Protein AF-A0A1I7VCG1-F1 (afdb_monomer_lite)

Radius of gyration: 22.95 Å; chains: 1; bounding box: 38×57×56 Å

InterPro domains:
  IPR000242 Tyrosine-specific protein phosphatase, PTPase domain [PF00102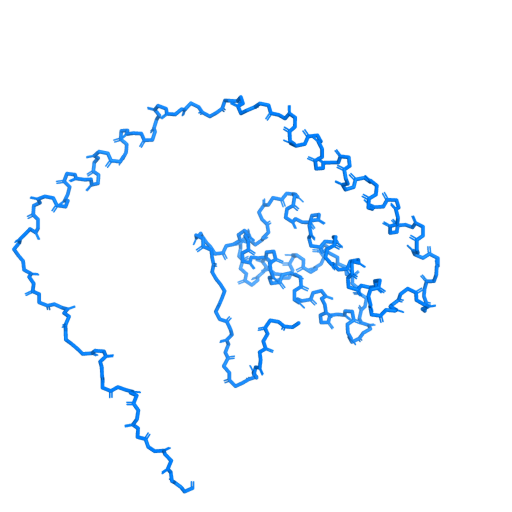] (5-71)
  IPR000242 Tyrosine-specific protein phosphatase, PTPase domain [PR00700] (9-27)
  IPR000242 Tyrosine-specific protein phosphatase, PTPase domain [PR00700] (40-55)
  IPR000242 Tyrosine-specific protein phosphatase, PTPase domain [PR00700] (56-66)
  IPR000242 Tyrosine-specific protein phosphatase, PTPase domain [PS50055] (1-73)
  IPR000387 Tyrosine-specific protein phosphatases domain [PS50056] (1-64)
  IPR003595 Protein-tyrosine phosphatase, catalytic [SM00404] (1-72)
  IPR016130 Protein-tyrosine phosphatase, active site [PS00383] (12-22)
  IPR029021 Protein-tyrosine phosphatase-like [G3DSA:3.90.190.10] (1-75)
  IPR029021 Protein-tyrosine phosphatase-like [SSF52799] (5-91)
  IPR052782 Oocyte-to-zygote transition regulator [PTHR46163] (4-102)

Structure (mmCIF, N/CA/C/O backbone):
data_AF-A0A1I7VCG1-F1
#
_entry.id   AF-A0A1I7VCG1-F1
#
loop_
_atom_site.group_PDB
_atom_site.id
_atom_site.type_symbol
_atom_site.label_atom_id
_atom_site.label_alt_id
_atom_site.label_comp_id
_atom_site.label_asym_id
_atom_site.label_entity_id
_atom_site.label_seq_id
_atom_site.pdbx_PDB_ins_code
_atom_site.Cartn_x
_atom_site.Cartn_y
_atom_site.Cartn_z
_atom_site.occupancy
_atom_site.B_iso_or_equiv
_atom_site.auth_seq_id
_atom_site.auth_comp_id
_atom_site.auth_asym_id
_atom_site.auth_atom_id
_atom_site.pdbx_PDB_model_num
ATOM 1 N N . MET A 1 1 ? 3.203 -13.747 -0.819 1.00 60.69 1 MET A N 1
ATOM 2 C CA . MET A 1 1 ? 1.904 -14.436 -0.842 1.00 60.69 1 MET A CA 1
ATOM 3 C C . MET A 1 1 ? 1.700 -15.113 0.498 1.00 60.69 1 MET A C 1
ATOM 5 O O . MET A 1 1 ? 2.463 -16.006 0.853 1.00 60.69 1 MET A O 1
ATOM 9 N N . ILE A 1 2 ? 0.723 -14.646 1.269 1.00 68.06 2 ILE A N 1
ATOM 10 C CA . ILE A 1 2 ? 0.398 -15.180 2.608 1.00 68.06 2 ILE A CA 1
ATOM 11 C C . ILE A 1 2 ? -0.283 -16.554 2.498 1.00 68.06 2 ILE A C 1
ATOM 13 O O . ILE A 1 2 ? -0.299 -17.352 3.434 1.00 68.06 2 ILE A O 1
ATOM 17 N N . ARG A 1 3 ? -0.812 -16.867 1.314 1.00 73.94 3 ARG A N 1
ATOM 18 C CA . ARG A 1 3 ? -1.567 -18.082 1.038 1.00 73.94 3 ARG A CA 1
ATOM 19 C C . ARG A 1 3 ? -0.684 -19.211 0.500 1.00 73.94 3 ARG A C 1
ATOM 21 O O . ARG A 1 3 ? -0.132 -19.104 -0.588 1.00 73.94 3 ARG A O 1
ATOM 28 N N . ARG A 1 4 ? -0.637 -20.338 1.222 1.00 73.25 4 ARG A N 1
ATOM 29 C CA . ARG A 1 4 ? 0.027 -21.585 0.781 1.00 73.25 4 ARG A CA 1
ATOM 30 C C . ARG A 1 4 ? -0.825 -22.470 -0.143 1.00 73.25 4 ARG A C 1
ATOM 32 O O . ARG A 1 4 ? -0.276 -23.301 -0.852 1.00 73.25 4 ARG A O 1
ATOM 39 N N . SER A 1 5 ? -2.155 -22.331 -0.133 1.00 82.38 5 SER A N 1
ATOM 40 C CA . SER A 1 5 ? -3.071 -23.194 -0.902 1.00 82.38 5 SER A CA 1
ATOM 41 C C . SER A 1 5 ? -4.337 -22.465 -1.335 1.00 82.38 5 SER A C 1
ATOM 43 O O . SER A 1 5 ? -4.899 -21.688 -0.563 1.00 82.38 5 SER A O 1
ATOM 45 N N . ARG A 1 6 ? -4.826 -22.768 -2.550 1.00 81.12 6 ARG A N 1
ATOM 46 C CA . ARG A 1 6 ? -6.063 -22.191 -3.094 1.00 81.12 6 ARG A CA 1
ATOM 47 C C . ARG A 1 6 ? -7.365 -22.902 -2.687 1.00 81.12 6 ARG A C 1
ATOM 49 O O . ARG A 1 6 ? -8.439 -22.398 -3.002 1.00 81.12 6 ARG A O 1
ATOM 56 N N . LYS A 1 7 ? -7.283 -24.012 -1.944 1.00 89.25 7 LYS A N 1
ATOM 57 C CA . LYS A 1 7 ? -8.448 -24.850 -1.596 1.00 89.25 7 LYS A CA 1
ATOM 58 C C . LYS A 1 7 ? -9.360 -24.251 -0.518 1.00 89.25 7 LYS A C 1
ATOM 60 O O . LYS A 1 7 ? -10.537 -24.577 -0.475 1.00 89.25 7 LYS A O 1
ATOM 65 N N . ARG A 1 8 ? -8.827 -23.397 0.363 1.00 89.00 8 ARG A N 1
ATOM 66 C CA . ARG A 1 8 ? -9.575 -22.766 1.467 1.00 89.00 8 ARG A CA 1
ATOM 67 C C . ARG A 1 8 ? -9.198 -21.286 1.610 1.00 89.00 8 ARG A C 1
ATOM 69 O O . ARG A 1 8 ? -8.083 -20.921 1.211 1.00 89.00 8 ARG A O 1
ATOM 76 N N . PRO A 1 9 ? -10.101 -20.421 2.101 1.00 89.50 9 PRO A N 1
ATOM 77 C CA . PRO A 1 9 ? -9.760 -19.036 2.411 1.00 89.50 9 PRO A CA 1
ATOM 78 C C . PRO A 1 9 ? -8.767 -18.974 3.580 1.00 89.50 9 PRO A C 1
ATOM 80 O O . PRO A 1 9 ? -8.779 -19.828 4.464 1.00 89.50 9 PRO A O 1
ATOM 83 N N . THR A 1 10 ? -7.896 -17.966 3.580 1.00 91.12 10 THR A N 1
ATOM 84 C CA . THR A 1 10 ? -6.988 -17.697 4.702 1.00 91.12 10 THR A CA 1
ATOM 85 C C . THR A 1 10 ? -7.651 -16.708 5.651 1.00 91.12 10 THR A C 1
ATOM 87 O O . THR A 1 10 ? -8.055 -15.628 5.226 1.00 91.12 10 THR A O 1
ATOM 90 N N . VAL A 1 11 ? -7.754 -17.070 6.931 1.00 92.69 11 VAL A N 1
ATOM 91 C CA . VAL A 1 11 ? -8.307 -16.191 7.967 1.00 92.69 11 VAL A CA 1
ATOM 92 C C . VAL A 1 11 ? -7.200 -15.293 8.505 1.00 92.69 11 VAL A C 1
ATOM 94 O O . VAL A 1 11 ? -6.155 -15.775 8.934 1.00 92.69 11 VAL A O 1
ATOM 97 N N . ILE A 1 12 ? -7.433 -13.982 8.482 1.00 93.69 12 ILE A N 1
ATOM 98 C CA . ILE A 1 12 ? -6.542 -12.979 9.068 1.00 93.69 12 ILE A CA 1
ATOM 99 C C . ILE A 1 12 ? -7.399 -12.093 9.955 1.00 93.69 12 ILE A C 1
ATOM 101 O O . ILE A 1 12 ? -8.381 -11.510 9.498 1.00 93.69 12 ILE A O 1
ATOM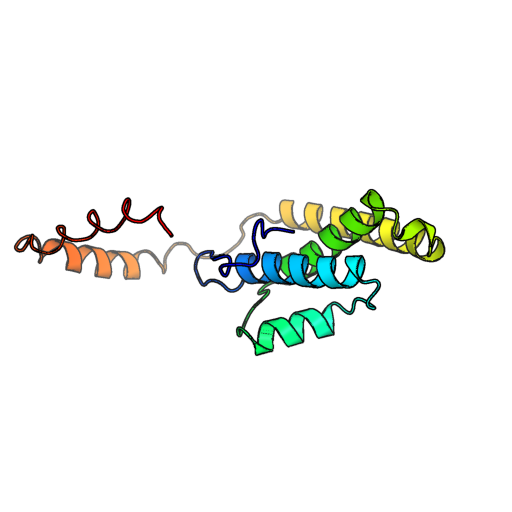 105 N N . HIS A 1 13 ? -7.015 -11.953 11.216 1.00 96.19 13 HIS A N 1
ATOM 106 C CA . HIS A 1 13 ? -7.712 -11.086 12.152 1.00 96.19 13 HIS A CA 1
ATOM 107 C C . HIS A 1 13 ? -6.719 -10.260 12.969 1.00 96.19 13 HIS A C 1
ATOM 109 O O . HIS A 1 13 ? -5.524 -10.543 13.036 1.00 96.19 13 HIS A O 1
ATOM 115 N N . CYS A 1 14 ? -7.239 -9.197 13.569 1.00 94.19 14 CYS A N 1
ATOM 116 C CA . CYS A 1 14 ? -6.572 -8.478 14.641 1.00 94.19 14 CYS A CA 1
ATOM 117 C C . CYS A 1 14 ? -7.555 -8.403 15.817 1.00 94.19 14 CYS A C 1
ATOM 119 O O . CYS A 1 14 ? -8.137 -9.425 16.161 1.00 94.19 14 CYS A O 1
ATOM 121 N N . SER A 1 15 ? -7.776 -7.222 16.400 1.00 95.38 15 SER A N 1
ATOM 122 C CA . SER A 1 15 ? -8.911 -6.982 17.303 1.00 95.38 15 SER A CA 1
ATOM 123 C C . SER A 1 15 ? -10.197 -6.763 16.479 1.00 95.38 15 SER A C 1
ATOM 125 O O . SER A 1 15 ? -10.837 -7.727 16.087 1.00 95.38 15 SER A O 1
ATOM 127 N N . ALA A 1 16 ? -10.497 -5.535 16.039 1.00 94.12 16 ALA A N 1
ATOM 128 C CA . ALA A 1 16 ? -11.685 -5.242 15.212 1.00 94.12 16 ALA A CA 1
ATOM 129 C C . ALA A 1 16 ? -11.649 -5.788 13.759 1.00 94.12 16 ALA A C 1
ATOM 131 O O . ALA A 1 16 ? -12.596 -5.612 12.991 1.00 94.12 16 ALA A O 1
ATOM 132 N N . GLY A 1 17 ? -10.538 -6.403 13.341 1.00 95.38 17 GLY A N 1
ATOM 133 C CA . GLY A 1 17 ? -10.388 -7.013 12.012 1.00 95.38 17 GLY A CA 1
ATOM 134 C C . GLY A 1 17 ? -10.328 -6.042 10.823 1.00 95.38 17 GLY A C 1
ATOM 135 O O . GLY A 1 17 ? -10.587 -6.457 9.699 1.00 95.38 17 GLY A O 1
ATOM 136 N N . VAL A 1 18 ? -10.004 -4.760 11.033 1.00 97.44 18 VAL A N 1
ATOM 137 C CA . VAL A 1 18 ? -10.025 -3.740 9.957 1.00 97.44 18 VAL A CA 1
ATOM 138 C C . VAL A 1 18 ? -8.715 -2.955 9.796 1.00 97.44 18 VAL A C 1
ATOM 140 O O . VAL A 1 18 ? -8.326 -2.661 8.669 1.00 97.44 18 VAL A O 1
ATOM 143 N N . GLY A 1 19 ? -7.982 -2.677 10.881 1.00 97.81 19 GLY A N 1
ATOM 144 C CA . GLY A 1 19 ? -6.704 -1.951 10.840 1.00 97.81 19 GLY A CA 1
ATOM 145 C C . GLY A 1 19 ? -5.573 -2.807 10.266 1.00 97.81 19 GLY A C 1
ATOM 146 O O . GLY A 1 19 ? -5.404 -2.884 9.053 1.00 97.81 19 GLY A O 1
ATOM 147 N N . ARG A 1 20 ? -4.839 -3.517 11.137 1.00 97.88 20 ARG A N 1
ATOM 148 C CA . ARG A 1 20 ? -3.723 -4.407 10.745 1.00 97.88 20 ARG A CA 1
ATOM 149 C C . ARG A 1 20 ? -4.145 -5.485 9.741 1.00 97.88 20 ARG A C 1
ATOM 151 O O . ARG A 1 20 ? -3.423 -5.732 8.782 1.00 97.88 20 ARG A O 1
ATOM 158 N N . THR A 1 21 ? -5.330 -6.073 9.919 1.00 97.75 21 THR A N 1
ATOM 159 C CA . THR A 1 21 ? -5.912 -7.012 8.946 1.00 97.75 21 THR A CA 1
ATOM 160 C C . THR A 1 21 ? -6.052 -6.372 7.567 1.00 97.75 21 THR A C 1
ATOM 162 O O . THR A 1 21 ? -5.596 -6.944 6.581 1.00 97.75 21 THR A O 1
ATOM 165 N N . GLY A 1 22 ? -6.623 -5.165 7.490 1.00 97.62 22 GLY A N 1
ATOM 166 C CA . GLY A 1 22 ? -6.766 -4.439 6.231 1.00 97.62 22 GLY A CA 1
ATOM 167 C C . GLY A 1 22 ? -5.416 -4.071 5.617 1.00 97.62 22 GLY A C 1
ATOM 168 O O . GLY A 1 22 ? -5.247 -4.202 4.412 1.00 97.62 22 GLY A O 1
ATOM 169 N N . THR A 1 23 ? -4.431 -3.688 6.433 1.00 98.25 23 THR A N 1
ATOM 170 C CA . THR A 1 23 ? -3.059 -3.410 5.978 1.00 98.25 23 THR A CA 1
ATOM 171 C C . THR A 1 23 ? -2.434 -4.624 5.297 1.00 98.25 23 THR A C 1
ATOM 173 O O . THR A 1 23 ? -1.924 -4.512 4.186 1.00 98.25 23 THR A O 1
ATOM 176 N N . ILE A 1 24 ? -2.516 -5.794 5.933 1.00 97.25 24 ILE A N 1
ATOM 177 C CA . ILE A 1 24 ? -1.980 -7.043 5.385 1.00 97.25 24 ILE A CA 1
ATOM 178 C C . ILE A 1 24 ? -2.697 -7.422 4.082 1.00 97.25 24 ILE A C 1
ATOM 180 O O . ILE A 1 24 ? -2.046 -7.795 3.109 1.00 97.25 24 ILE A O 1
ATOM 184 N N . MET A 1 25 ? -4.025 -7.280 4.035 1.00 96.94 25 MET A N 1
ATOM 185 C CA . MET A 1 25 ? -4.800 -7.569 2.824 1.00 96.94 25 MET A CA 1
ATOM 186 C C . MET A 1 25 ? -4.476 -6.618 1.676 1.00 96.94 25 MET A C 1
ATOM 188 O O . MET A 1 25 ? -4.314 -7.065 0.545 1.00 96.94 25 MET A O 1
ATOM 192 N N . ALA A 1 26 ? -4.303 -5.329 1.962 1.00 97.69 26 ALA A N 1
ATOM 193 C CA . ALA A 1 26 ? -3.904 -4.349 0.964 1.00 97.69 26 ALA A CA 1
ATOM 194 C C . ALA A 1 26 ? -2.506 -4.633 0.390 1.00 97.69 26 ALA A C 1
ATOM 196 O O . ALA A 1 26 ? -2.305 -4.495 -0.816 1.00 97.69 26 ALA A O 1
ATOM 197 N N . ILE A 1 27 ? -1.554 -5.066 1.228 1.00 97.75 27 ILE A N 1
ATOM 198 C CA . ILE A 1 27 ? -0.228 -5.501 0.764 1.00 97.75 27 ILE A CA 1
ATOM 199 C C . ILE A 1 27 ? -0.374 -6.704 -0.168 1.00 97.75 27 ILE A C 1
ATOM 201 O O . ILE A 1 27 ? 0.160 -6.668 -1.269 1.00 97.75 27 ILE A O 1
ATOM 205 N N . GLU A 1 28 ? -1.121 -7.739 0.224 1.00 95.31 28 GLU A N 1
ATOM 206 C CA . GLU A 1 28 ? -1.301 -8.935 -0.612 1.00 95.31 28 GLU A CA 1
ATOM 207 C C . GLU A 1 28 ? -1.943 -8.592 -1.969 1.00 95.31 28 GLU A C 1
ATOM 209 O O . GLU A 1 28 ? -1.424 -9.002 -3.005 1.00 95.31 28 GLU A O 1
ATOM 214 N N . MET A 1 29 ? -3.003 -7.773 -1.981 1.00 95.50 29 MET A N 1
ATOM 215 C CA . MET A 1 29 ? -3.643 -7.298 -3.218 1.00 95.50 29 MET A CA 1
ATOM 216 C C . MET A 1 29 ? -2.669 -6.508 -4.104 1.00 95.50 29 MET A C 1
ATOM 218 O O . MET A 1 29 ? -2.649 -6.679 -5.321 1.00 95.50 29 MET A O 1
ATOM 222 N N . GLY A 1 30 ? -1.847 -5.641 -3.505 1.00 96.56 30 GLY A N 1
ATOM 223 C CA . GLY A 1 30 ? -0.866 -4.841 -4.239 1.00 96.56 30 GLY A CA 1
ATOM 224 C C . GLY A 1 30 ? 0.269 -5.689 -4.810 1.00 96.56 30 GLY A C 1
ATOM 225 O O . GLY A 1 30 ? 0.682 -5.477 -5.947 1.00 96.56 30 GLY A O 1
ATOM 226 N N . LEU A 1 31 ? 0.738 -6.688 -4.059 1.00 94.81 31 LEU A N 1
ATOM 227 C CA . LEU A 1 31 ? 1.731 -7.652 -4.532 1.00 94.81 31 LEU A CA 1
ATOM 228 C C . LEU A 1 31 ? 1.197 -8.468 -5.707 1.00 94.81 31 LEU A C 1
ATOM 230 O O . LEU A 1 31 ? 1.921 -8.679 -6.675 1.00 94.81 31 LEU A O 1
ATOM 234 N N . GLU A 1 32 ? -0.065 -8.897 -5.651 1.00 93.19 32 GLU A N 1
ATOM 235 C CA . GLU A 1 32 ? -0.702 -9.611 -6.757 1.00 93.19 32 GLU A CA 1
ATOM 236 C C . GLU A 1 32 ? -0.793 -8.744 -8.020 1.00 93.19 32 GLU A C 1
ATOM 238 O O . GLU A 1 32 ? -0.545 -9.244 -9.117 1.00 93.19 32 GLU A O 1
ATOM 243 N N . GLN A 1 33 ? -1.067 -7.442 -7.883 1.00 94.25 33 GLN A N 1
ATOM 244 C CA . GLN A 1 33 ? -1.035 -6.511 -9.016 1.00 94.25 33 GLN A CA 1
ATOM 245 C C . GLN A 1 33 ? 0.372 -6.386 -9.609 1.00 94.25 33 GLN A C 1
ATOM 247 O O . GLN A 1 33 ? 0.527 -6.508 -10.822 1.00 94.25 33 GLN A O 1
ATOM 252 N N . LEU A 1 34 ? 1.400 -6.211 -8.772 1.00 92.38 34 LEU A N 1
ATOM 253 C CA . LEU A 1 34 ? 2.789 -6.118 -9.234 1.00 92.38 34 LEU A CA 1
ATOM 254 C C . LEU A 1 34 ? 3.254 -7.404 -9.935 1.00 92.38 34 LEU A C 1
ATOM 256 O O . LEU A 1 34 ? 3.869 -7.329 -10.995 1.00 92.38 34 LEU A O 1
ATOM 260 N N . LEU A 1 35 ? 2.914 -8.573 -9.382 1.00 90.62 35 LEU A N 1
ATOM 261 C CA . LEU A 1 35 ? 3.246 -9.887 -9.948 1.00 90.62 35 LEU A CA 1
ATOM 262 C C . LEU A 1 35 ? 2.654 -10.111 -11.343 1.00 90.62 35 LEU A C 1
ATOM 264 O O . LEU A 1 35 ? 3.284 -10.752 -12.177 1.00 90.62 35 LEU A O 1
ATOM 268 N N . HIS A 1 36 ? 1.451 -9.595 -11.593 1.00 91.00 36 HIS A N 1
ATOM 269 C CA . HIS A 1 36 ? 0.771 -9.721 -12.883 1.00 91.00 36 HIS A CA 1
ATOM 270 C C . HIS A 1 36 ? 0.959 -8.487 -13.780 1.00 91.00 36 HIS A C 1
ATOM 272 O O . HIS A 1 36 ? 0.202 -8.305 -14.733 1.00 91.00 36 HIS A O 1
ATOM 278 N N . SER A 1 37 ? 1.930 -7.620 -13.466 1.00 89.25 37 SER A N 1
ATOM 279 C CA . SER A 1 37 ? 2.217 -6.384 -14.212 1.00 89.25 37 SER A CA 1
ATOM 280 C C . SER A 1 37 ? 0.997 -5.462 -14.381 1.00 89.25 37 SER A C 1
ATOM 282 O O . SER A 1 37 ? 0.894 -4.704 -15.346 1.00 89.25 37 SER A O 1
ATOM 284 N N . VAL A 1 38 ? 0.059 -5.508 -13.433 1.00 91.25 38 VAL A N 1
ATOM 285 C CA . VAL A 1 38 ? -1.113 -4.632 -13.396 1.00 91.25 38 VAL A CA 1
ATOM 286 C C . VAL A 1 38 ? -0.710 -3.293 -12.772 1.00 91.25 38 VAL A C 1
ATOM 288 O O . VAL A 1 38 ? -0.079 -3.280 -11.712 1.00 91.25 38 VAL A O 1
ATOM 291 N N . PRO A 1 39 ? -1.095 -2.146 -13.368 1.00 89.44 39 PRO A N 1
ATOM 292 C CA . PRO A 1 39 ? -0.820 -0.839 -12.786 1.00 89.44 39 PRO A CA 1
ATOM 293 C C . PRO A 1 39 ? -1.383 -0.704 -11.366 1.00 89.44 39 PRO A C 1
ATOM 295 O O . PRO A 1 39 ? -2.595 -0.758 -11.147 1.00 89.44 39 PRO A O 1
ATOM 298 N N . LEU A 1 40 ? -0.489 -0.476 -10.405 1.00 93.56 40 LEU A N 1
ATOM 299 C CA . LEU A 1 40 ? -0.835 -0.294 -9.001 1.00 93.56 40 LEU A CA 1
ATOM 300 C C . LEU A 1 40 ? -1.345 1.132 -8.750 1.00 93.56 40 LEU A C 1
ATOM 302 O O . LEU A 1 40 ? -0.635 2.115 -8.967 1.00 93.56 40 LEU A O 1
ATOM 306 N N . ASN A 1 41 ? -2.560 1.250 -8.215 1.00 96.62 41 ASN A N 1
ATOM 307 C CA . ASN A 1 41 ? 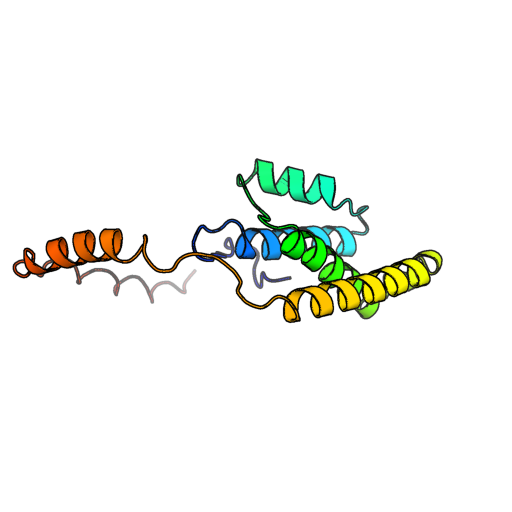-3.097 2.506 -7.696 1.00 96.62 41 ASN A CA 1
ATOM 308 C C . ASN A 1 41 ? -3.559 2.309 -6.250 1.00 96.62 41 ASN A C 1
ATOM 310 O O . ASN A 1 41 ? -4.602 1.710 -5.995 1.00 96.62 41 ASN A O 1
ATOM 314 N N . MET A 1 42 ? -2.792 2.863 -5.313 1.00 96.56 42 MET A N 1
ATOM 315 C CA . MET A 1 42 ? -3.013 2.703 -3.873 1.00 96.56 42 MET A CA 1
ATOM 316 C C . MET A 1 42 ? -4.389 3.192 -3.397 1.00 96.56 42 MET A C 1
ATOM 318 O O . MET A 1 42 ? -5.011 2.554 -2.546 1.00 96.56 42 MET A O 1
ATOM 322 N N . VAL A 1 43 ? -4.892 4.294 -3.963 1.00 96.94 43 VAL A N 1
ATOM 323 C CA . VAL A 1 43 ? -6.198 4.861 -3.592 1.00 96.94 43 VAL A CA 1
ATOM 324 C C . VAL A 1 43 ? -7.321 3.946 -4.068 1.00 96.94 43 VAL A C 1
ATOM 326 O O . VAL A 1 43 ? -8.237 3.642 -3.302 1.00 96.94 43 VAL A O 1
ATOM 329 N N . LYS A 1 44 ? -7.239 3.472 -5.318 1.00 97.44 44 LYS A N 1
ATOM 330 C CA . LYS A 1 44 ? -8.215 2.534 -5.884 1.00 97.44 44 LYS A CA 1
ATOM 331 C C . LYS A 1 44 ? -8.215 1.216 -5.110 1.00 97.44 44 LYS A C 1
ATOM 333 O O . LYS A 1 44 ? -9.281 0.763 -4.711 1.00 97.44 44 LYS A O 1
ATOM 338 N N . LEU A 1 45 ? -7.033 0.678 -4.820 1.00 97.50 45 LEU A N 1
ATOM 339 C CA . LEU A 1 45 ? -6.848 -0.542 -4.038 1.00 97.50 45 LEU A CA 1
ATOM 340 C C . LEU A 1 45 ? -7.501 -0.428 -2.653 1.00 97.50 45 LEU A C 1
ATOM 342 O O . LEU A 1 45 ? -8.293 -1.284 -2.266 1.00 97.50 45 LEU A O 1
ATOM 346 N N . CYS A 1 46 ? -7.238 0.656 -1.916 1.00 97.12 46 CYS A N 1
ATOM 347 C CA . CYS A 1 46 ? -7.855 0.855 -0.602 1.00 97.12 46 CYS A CA 1
ATOM 348 C C . CYS A 1 46 ? -9.371 1.075 -0.694 1.00 97.12 46 CYS A C 1
ATOM 350 O O . CYS A 1 46 ? -10.106 0.637 0.189 1.00 97.12 46 CYS A O 1
ATOM 352 N N . LYS A 1 47 ? -9.858 1.729 -1.756 1.00 97.69 47 LYS A N 1
ATOM 353 C CA . LYS A 1 47 ? -11.295 1.901 -2.002 1.00 97.69 47 LYS A CA 1
ATOM 354 C C . LYS A 1 47 ? -11.984 0.559 -2.257 1.00 97.69 47 LYS A C 1
ATOM 356 O O . LYS A 1 47 ? -13.023 0.298 -1.665 1.00 97.69 47 LYS A O 1
ATOM 361 N N . GLU A 1 48 ? -11.396 -0.297 -3.087 1.00 97.38 48 GLU A N 1
ATOM 362 C CA . GLU A 1 48 ? -11.896 -1.652 -3.345 1.00 97.38 48 GLU A CA 1
ATOM 363 C C . GLU A 1 48 ? -11.918 -2.490 -2.066 1.00 97.38 48 GLU A C 1
ATOM 365 O O . GLU A 1 48 ? -12.937 -3.102 -1.747 1.00 97.38 48 GLU A O 1
ATOM 370 N N . LEU A 1 49 ? -10.843 -2.445 -1.276 1.00 97.31 49 LEU A N 1
ATOM 371 C CA . LEU A 1 49 ? -10.791 -3.139 0.007 1.00 97.31 49 LEU A CA 1
ATOM 372 C C . LEU A 1 49 ? -11.886 -2.646 0.968 1.00 97.31 49 LEU A C 1
ATOM 374 O O . LEU A 1 49 ? -12.560 -3.457 1.599 1.00 97.31 49 LEU A O 1
ATOM 378 N N . ARG A 1 50 ? -12.122 -1.329 1.030 1.00 97.81 50 ARG A N 1
ATOM 379 C CA . ARG A 1 50 ? -13.177 -0.732 1.865 1.00 97.81 50 ARG A CA 1
ATOM 380 C C . ARG A 1 50 ? -14.594 -1.050 1.390 1.00 97.81 50 ARG A C 1
ATOM 382 O O . ARG A 1 50 ? -15.497 -1.083 2.222 1.00 97.81 50 ARG A O 1
ATOM 389 N N . ASN A 1 51 ? -14.787 -1.323 0.099 1.00 97.94 51 ASN A N 1
ATOM 390 C CA . ASN A 1 51 ? -16.064 -1.816 -0.423 1.00 97.94 51 ASN A CA 1
ATOM 391 C C . ASN A 1 51 ? -16.352 -3.256 0.032 1.00 97.94 51 ASN A C 1
ATOM 393 O O . ASN A 1 51 ? -17.511 -3.607 0.220 1.00 97.94 51 ASN A O 1
ATOM 397 N N . MET A 1 52 ? -15.317 -4.083 0.222 1.00 96.94 52 MET A N 1
ATOM 398 C CA . MET A 1 52 ? -15.467 -5.452 0.738 1.00 96.94 52 MET A CA 1
ATOM 399 C C . MET A 1 52 ? -15.588 -5.487 2.268 1.00 96.94 52 MET A C 1
ATOM 401 O O . MET A 1 52 ? -16.347 -6.284 2.817 1.00 96.94 52 MET A O 1
ATOM 405 N N . ARG A 1 53 ? -14.850 -4.620 2.973 1.00 96.56 53 ARG A N 1
ATOM 406 C CA . ARG A 1 53 ? -14.897 -4.483 4.433 1.00 96.56 53 ARG A CA 1
ATOM 407 C C . ARG A 1 53 ? -14.704 -3.021 4.831 1.00 96.56 53 ARG A C 1
ATOM 409 O O . ARG A 1 53 ? -13.620 -2.460 4.692 1.00 96.56 53 ARG A O 1
ATOM 416 N N . ALA A 1 54 ? -15.753 -2.410 5.373 1.00 96.88 54 ALA A N 1
ATOM 417 C CA . ALA A 1 54 ? -15.708 -1.016 5.802 1.00 96.88 54 ALA A CA 1
ATOM 418 C C . ALA A 1 54 ? -14.573 -0.754 6.811 1.00 96.88 54 ALA A C 1
ATOM 420 O O . ALA A 1 54 ? -14.222 -1.616 7.619 1.00 96.88 54 ALA A O 1
ATOM 421 N N . TYR A 1 55 ? -14.015 0.459 6.766 1.00 96.50 55 TYR A N 1
ATOM 422 C CA . TYR A 1 55 ? -12.925 0.928 7.636 1.00 96.50 55 TYR A CA 1
ATOM 423 C C . TYR A 1 55 ? -11.589 0.178 7.513 1.00 96.50 55 TYR A C 1
ATOM 425 O O . TYR A 1 55 ? -10.690 0.408 8.325 1.00 96.50 55 TYR A O 1
ATOM 433 N N . SER A 1 56 ? -11.413 -0.682 6.504 1.00 97.81 56 SER A N 1
ATOM 434 C CA . SER A 1 56 ? -10.113 -1.298 6.234 1.00 97.81 56 SER A CA 1
ATOM 435 C C . SER A 1 56 ? -9.024 -0.249 5.990 1.00 97.81 56 SER A C 1
ATOM 437 O O . SER A 1 56 ? -9.243 0.708 5.242 1.00 97.81 56 SER A O 1
ATOM 439 N N . VAL A 1 57 ? -7.850 -0.464 6.604 1.00 97.75 57 VAL A N 1
ATOM 440 C CA . VAL A 1 57 ? -6.738 0.507 6.682 1.00 97.75 57 VAL A CA 1
ATOM 441 C C . VAL A 1 57 ? -7.202 1.781 7.395 1.00 97.75 57 VAL A C 1
ATOM 443 O O . VAL A 1 57 ? -7.746 2.699 6.781 1.00 97.75 57 VAL A O 1
ATOM 446 N N . GLN A 1 58 ? -7.022 1.808 8.713 1.00 95.56 58 GLN A N 1
ATOM 447 C CA . GLN A 1 58 ? -7.615 2.812 9.599 1.00 95.56 58 GLN A CA 1
ATOM 448 C C . GLN A 1 58 ? -6.776 4.079 9.752 1.00 95.56 58 GLN A C 1
ATOM 450 O O . GLN A 1 58 ? -7.340 5.140 9.992 1.00 95.56 58 GLN A O 1
ATOM 455 N N . THR A 1 59 ? -5.450 3.977 9.656 1.00 96.19 59 THR A N 1
ATOM 456 C CA . THR A 1 59 ? -4.547 5.104 9.926 1.00 96.19 59 THR A CA 1
ATOM 457 C C . THR A 1 59 ? -3.656 5.414 8.734 1.00 96.19 59 THR A C 1
ATOM 459 O O . THR A 1 59 ? -3.328 4.534 7.932 1.00 96.19 59 THR A O 1
ATOM 462 N N . ASP A 1 60 ? -3.197 6.659 8.652 1.00 95.12 60 ASP A N 1
ATOM 463 C CA . ASP A 1 60 ? -2.291 7.099 7.587 1.00 95.12 60 ASP A CA 1
ATOM 464 C C . ASP A 1 60 ? -0.968 6.330 7.619 1.00 95.12 60 ASP A C 1
ATOM 466 O O . ASP A 1 60 ? -0.432 5.961 6.577 1.00 95.12 60 ASP A O 1
ATOM 470 N N . LEU A 1 61 ? -0.475 5.994 8.815 1.00 95.62 61 LEU A N 1
ATOM 471 C CA . LEU A 1 61 ? 0.717 5.160 8.974 1.00 95.62 61 LEU A CA 1
ATOM 472 C C . LEU A 1 61 ? 0.540 3.773 8.358 1.00 95.62 61 LEU A C 1
ATOM 474 O O . LEU A 1 61 ? 1.451 3.288 7.697 1.00 95.62 61 LEU A O 1
ATOM 478 N N . GLN A 1 62 ? -0.627 3.146 8.526 1.00 97.31 62 GLN A N 1
ATOM 479 C CA . GLN A 1 62 ? -0.920 1.866 7.879 1.00 97.31 62 GLN A CA 1
ATOM 480 C C . GLN A 1 62 ? -0.927 2.017 6.355 1.00 97.31 62 GLN A C 1
ATOM 482 O O . GLN A 1 62 ? -0.374 1.171 5.658 1.00 97.31 62 GLN A O 1
ATOM 487 N N . TYR A 1 63 ? -1.508 3.102 5.839 1.00 97.88 63 TYR A N 1
ATOM 488 C CA . TYR A 1 63 ? -1.526 3.387 4.405 1.00 97.88 63 TYR A CA 1
ATOM 489 C C . TYR A 1 63 ? -0.116 3.569 3.823 1.00 97.88 63 TYR A C 1
ATOM 491 O O . TYR A 1 63 ? 0.244 2.938 2.827 1.00 97.88 63 TYR A O 1
ATOM 499 N N . VAL A 1 64 ? 0.710 4.383 4.480 1.00 97.06 64 VAL A N 1
ATOM 500 C CA . VAL A 1 64 ? 2.105 4.625 4.089 1.00 97.06 64 VAL A CA 1
ATOM 501 C C . VAL A 1 64 ? 2.944 3.348 4.219 1.00 97.06 64 VAL A C 1
ATOM 503 O O . VAL A 1 64 ? 3.778 3.069 3.357 1.00 97.06 64 VAL A O 1
ATOM 506 N N . TYR A 1 65 ? 2.699 2.534 5.247 1.00 97.50 65 TYR A N 1
ATOM 507 C CA . TYR A 1 65 ? 3.387 1.259 5.438 1.00 97.50 65 TYR A CA 1
ATOM 508 C C . TYR A 1 65 ? 3.124 0.272 4.294 1.00 97.50 65 TYR A C 1
ATOM 510 O O . TYR A 1 65 ? 4.058 -0.382 3.834 1.00 97.50 65 TYR A O 1
ATOM 518 N N . ILE A 1 66 ? 1.897 0.218 3.759 1.00 98.19 66 ILE A N 1
ATOM 519 C CA . ILE A 1 66 ? 1.596 -0.600 2.570 1.00 98.19 66 ILE A CA 1
ATOM 520 C C . ILE A 1 66 ? 2.509 -0.192 1.409 1.00 98.19 66 ILE A C 1
ATOM 522 O O . ILE A 1 66 ? 3.153 -1.049 0.806 1.00 98.19 66 ILE A O 1
ATOM 526 N N . ALA A 1 67 ? 2.626 1.111 1.129 1.00 97.44 67 ALA A N 1
ATOM 527 C CA . ALA A 1 67 ? 3.498 1.603 0.063 1.00 97.44 67 ALA A CA 1
ATOM 528 C C . ALA A 1 67 ? 4.967 1.226 0.313 1.00 97.44 67 ALA A C 1
ATOM 530 O O . ALA A 1 67 ? 5.644 0.771 -0.609 1.00 97.44 67 ALA A O 1
ATOM 531 N N . LYS A 1 68 ? 5.443 1.327 1.562 1.00 97.50 68 LYS A N 1
ATOM 532 C CA . LYS A 1 68 ? 6.804 0.916 1.934 1.00 97.50 68 LYS A CA 1
ATOM 533 C C . LYS A 1 68 ? 7.064 -0.56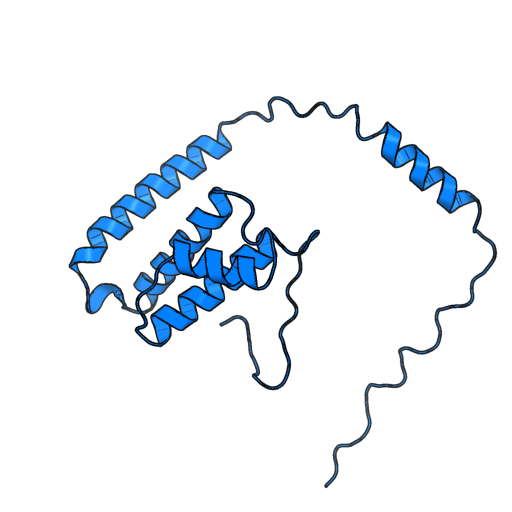4 1.638 1.00 97.50 68 LYS A C 1
ATOM 535 O O . LYS A 1 68 ? 8.114 -0.895 1.085 1.00 97.50 68 LYS A O 1
ATOM 540 N N . CYS A 1 69 ? 6.121 -1.446 1.969 1.00 97.50 69 CYS A N 1
ATOM 541 C CA . CYS A 1 69 ? 6.228 -2.879 1.688 1.00 97.50 69 CYS A CA 1
ATOM 542 C C . CYS A 1 69 ? 6.228 -3.183 0.184 1.00 97.50 69 CYS A C 1
ATOM 544 O O . CYS A 1 69 ? 7.036 -3.988 -0.275 1.00 97.50 69 CYS A O 1
ATOM 546 N N . LEU A 1 70 ? 5.361 -2.525 -0.590 1.00 96.56 70 LEU A N 1
ATOM 547 C CA . LEU A 1 70 ? 5.278 -2.730 -2.040 1.00 96.56 70 LEU A CA 1
ATOM 548 C C . LEU A 1 70 ? 6.535 -2.230 -2.765 1.00 96.56 70 LEU A C 1
ATOM 550 O O . LEU A 1 70 ? 7.031 -2.906 -3.662 1.00 96.56 70 LEU A O 1
ATOM 554 N N . LEU A 1 71 ? 7.099 -1.096 -2.339 1.00 96.00 71 LEU A N 1
ATOM 555 C CA . LEU A 1 71 ? 8.381 -0.611 -2.858 1.00 96.00 71 LEU A CA 1
ATOM 556 C C . LEU A 1 71 ? 9.526 -1.566 -2.507 1.00 96.00 71 LEU A C 1
ATOM 558 O O . LEU A 1 71 ? 10.338 -1.878 -3.371 1.00 96.00 71 LEU A O 1
ATOM 562 N N . ALA A 1 72 ? 9.575 -2.079 -1.273 1.00 95.25 72 ALA A N 1
ATOM 563 C CA . ALA A 1 72 ? 10.579 -3.071 -0.881 1.00 95.25 72 ALA A CA 1
ATOM 564 C C . ALA A 1 72 ? 10.501 -4.338 -1.751 1.00 95.25 72 ALA A C 1
ATOM 566 O O . ALA A 1 72 ? 11.525 -4.844 -2.201 1.00 95.25 72 ALA A O 1
ATOM 567 N N . TYR A 1 73 ? 9.289 -4.809 -2.052 1.00 93.94 73 TYR A N 1
ATOM 568 C CA . TYR A 1 73 ? 9.091 -5.915 -2.984 1.00 93.94 73 TYR A CA 1
ATOM 569 C C . TYR A 1 73 ? 9.587 -5.581 -4.399 1.00 93.94 73 TYR A C 1
ATOM 571 O O . TYR A 1 73 ? 10.311 -6.375 -4.996 1.00 93.94 73 TYR A O 1
ATOM 579 N N . ALA A 1 74 ? 9.256 -4.394 -4.914 1.00 93.38 74 ALA A N 1
ATOM 580 C CA . ALA A 1 74 ? 9.698 -3.946 -6.233 1.00 93.38 74 ALA A CA 1
ATOM 581 C C . ALA A 1 74 ? 11.233 -3.917 -6.366 1.00 93.38 74 ALA A C 1
ATOM 583 O O . ALA A 1 74 ? 11.765 -4.302 -7.408 1.00 93.38 74 ALA A O 1
ATOM 584 N N . TRP A 1 75 ? 11.941 -3.537 -5.298 1.00 92.06 75 TRP A N 1
ATOM 585 C CA . TRP A 1 75 ? 13.401 -3.626 -5.217 1.00 92.06 75 TRP A CA 1
ATOM 586 C C . TRP A 1 75 ? 13.910 -5.066 -5.250 1.00 92.06 75 TRP A C 1
ATOM 588 O O . TRP A 1 75 ? 14.768 -5.395 -6.065 1.00 92.06 75 TRP A O 1
ATOM 598 N N . CYS A 1 76 ? 13.383 -5.932 -4.381 1.00 91.38 76 CYS A N 1
ATOM 599 C CA . CYS A 1 76 ? 13.862 -7.310 -4.256 1.00 91.38 76 CYS A CA 1
ATOM 600 C C . CYS A 1 76 ? 13.568 -8.168 -5.493 1.00 91.38 76 CYS A C 1
ATOM 602 O O . CYS A 1 76 ? 14.331 -9.081 -5.794 1.00 91.38 76 CYS A O 1
ATOM 604 N N . CYS A 1 77 ? 12.471 -7.894 -6.197 1.00 89.19 77 CYS A N 1
ATOM 605 C CA . CYS A 1 77 ? 12.027 -8.682 -7.347 1.00 89.19 77 CYS A CA 1
ATOM 606 C C . CYS A 1 77 ? 12.402 -8.065 -8.699 1.00 89.19 77 CYS A C 1
ATOM 608 O O . CYS A 1 77 ? 11.948 -8.552 -9.728 1.00 89.19 77 CYS A O 1
ATOM 610 N N . GLY A 1 78 ? 13.223 -7.010 -8.712 1.00 87.38 78 GLY A N 1
ATOM 611 C CA . GLY A 1 78 ? 13.739 -6.426 -9.950 1.00 87.38 78 GLY A CA 1
ATOM 612 C C . GLY A 1 78 ? 12.710 -5.652 -10.776 1.00 87.38 78 GLY A C 1
ATOM 613 O O . GLY A 1 78 ? 12.990 -5.331 -11.923 1.00 87.38 78 GLY A O 1
ATOM 614 N N . VAL A 1 79 ? 11.555 -5.283 -10.211 1.00 87.88 79 VAL A N 1
ATOM 615 C CA . VAL A 1 79 ? 10.508 -4.516 -10.920 1.00 87.88 79 VAL A CA 1
ATOM 616 C C . VAL A 1 79 ? 11.042 -3.164 -11.415 1.00 87.88 79 VAL A C 1
ATOM 618 O O . VAL A 1 79 ? 10.628 -2.660 -12.454 1.00 87.88 79 VAL A O 1
ATOM 621 N N . PHE A 1 80 ? 11.999 -2.569 -10.697 1.00 89.25 80 PHE A N 1
ATOM 622 C CA . PHE A 1 80 ? 12.626 -1.311 -11.111 1.00 89.25 80 PHE A CA 1
ATOM 623 C C . PHE A 1 80 ? 13.622 -1.441 -12.267 1.00 89.25 80 PHE A C 1
ATOM 625 O O . PHE A 1 80 ? 14.003 -0.413 -12.824 1.00 89.25 80 PHE A O 1
ATOM 632 N N . ILE A 1 81 ? 14.023 -2.655 -12.658 1.00 89.00 81 ILE A N 1
ATOM 633 C CA . ILE A 1 81 ? 14.884 -2.866 -13.832 1.00 89.00 81 ILE A CA 1
ATOM 634 C C . ILE A 1 81 ? 14.151 -2.399 -15.096 1.00 89.00 81 ILE A C 1
ATOM 636 O O . ILE A 1 81 ? 14.740 -1.716 -15.931 1.00 89.00 81 ILE A O 1
ATOM 640 N N . ASP A 1 82 ? 12.848 -2.672 -15.176 1.00 86.31 82 ASP A N 1
ATOM 641 C CA . ASP A 1 82 ? 12.000 -2.271 -16.303 1.00 86.31 82 ASP A CA 1
ATOM 642 C C . ASP A 1 82 ? 11.609 -0.781 -16.258 1.00 86.31 82 ASP A C 1
ATOM 644 O O . ASP A 1 82 ? 11.166 -0.211 -17.256 1.00 86.31 82 ASP A O 1
ATOM 648 N N . ALA A 1 83 ? 11.777 -0.123 -15.105 1.00 87.94 83 ALA A N 1
ATOM 649 C CA . ALA A 1 83 ? 11.386 1.269 -14.878 1.00 87.94 83 ALA A CA 1
ATOM 650 C C . ALA A 1 83 ? 12.404 2.029 -13.998 1.00 87.94 83 ALA A C 1
ATOM 652 O O . ALA A 1 83 ? 12.078 2.463 -12.883 1.00 87.94 83 ALA A O 1
ATOM 653 N N . PRO A 1 84 ? 13.641 2.252 -14.485 1.00 92.06 84 PRO A N 1
ATOM 654 C CA . PRO A 1 84 ? 14.719 2.848 -13.691 1.00 92.06 84 PRO A CA 1
ATOM 655 C C . PRO A 1 84 ? 14.435 4.302 -13.285 1.00 92.06 84 PRO A C 1
ATOM 657 O O . PRO A 1 84 ? 14.948 4.794 -12.283 1.00 92.06 84 PRO A O 1
ATOM 660 N N . ASN A 1 85 ? 13.554 4.996 -14.008 1.00 93.19 85 ASN A N 1
ATOM 661 C CA . ASN A 1 85 ? 13.096 6.346 -13.674 1.00 93.19 85 ASN A CA 1
ATOM 662 C C . ASN A 1 85 ? 12.310 6.424 -12.349 1.00 93.19 85 ASN A C 1
ATOM 664 O O . ASN A 1 85 ? 12.082 7.521 -11.833 1.00 93.19 85 ASN A O 1
ATOM 668 N N . LEU A 1 86 ? 11.864 5.288 -11.805 1.00 92.06 86 LEU A N 1
ATOM 669 C CA . LEU A 1 86 ? 11.162 5.223 -10.524 1.00 92.06 86 LEU A CA 1
ATOM 670 C C . LEU A 1 86 ? 12.107 5.061 -9.327 1.00 92.06 86 LEU A C 1
ATOM 672 O O . LEU A 1 86 ? 11.702 5.392 -8.213 1.00 92.06 86 LEU A O 1
ATOM 676 N N . ILE A 1 87 ? 13.360 4.651 -9.547 1.00 93.88 87 ILE A N 1
ATOM 677 C CA . ILE A 1 87 ? 14.359 4.454 -8.486 1.00 93.88 87 ILE A CA 1
ATOM 678 C C . ILE A 1 87 ? 14.533 5.719 -7.624 1.00 93.88 87 ILE A C 1
ATOM 680 O O . ILE A 1 87 ? 14.290 5.642 -6.418 1.00 93.88 87 ILE A O 1
ATOM 684 N N . PRO A 1 88 ? 14.788 6.919 -8.193 1.00 96.06 88 PRO A N 1
ATOM 685 C CA . PRO A 1 88 ? 14.969 8.123 -7.377 1.00 96.06 88 PRO A CA 1
ATOM 686 C C . PRO A 1 88 ? 13.713 8.505 -6.582 1.00 96.06 88 PRO A C 1
ATOM 688 O O . PRO A 1 88 ? 13.793 9.097 -5.504 1.00 96.06 88 PRO A O 1
ATOM 691 N N . LYS A 1 89 ? 12.524 8.171 -7.106 1.00 95.31 89 LYS A N 1
ATOM 692 C CA . LYS A 1 89 ? 11.254 8.407 -6.407 1.00 95.31 89 LYS A CA 1
ATOM 693 C C . LYS A 1 89 ? 11.102 7.463 -5.219 1.00 95.31 89 LYS A C 1
ATOM 695 O O . LYS A 1 89 ? 10.627 7.903 -4.174 1.00 95.31 89 LYS A O 1
ATOM 700 N N . SER A 1 90 ? 11.520 6.204 -5.365 1.00 95.12 90 SER A N 1
ATOM 701 C CA . SER A 1 90 ? 11.553 5.252 -4.256 1.00 95.12 90 SER A CA 1
ATOM 702 C C . SER A 1 90 ? 12.523 5.700 -3.165 1.00 95.12 90 SER A C 1
ATOM 704 O O . SER A 1 90 ? 12.163 5.652 -1.992 1.00 95.12 90 SER A O 1
ATOM 706 N N . ASP A 1 91 ? 13.711 6.182 -3.526 1.00 95.50 91 ASP A N 1
ATOM 707 C CA . ASP A 1 91 ? 14.697 6.655 -2.547 1.00 95.50 91 ASP A CA 1
ATOM 708 C C . ASP A 1 91 ? 14.191 7.893 -1.795 1.00 95.50 91 ASP A C 1
ATOM 710 O O . ASP A 1 91 ? 14.306 7.997 -0.571 1.00 95.50 91 ASP A O 1
ATOM 714 N N . SER A 1 92 ? 13.557 8.824 -2.520 1.00 96.88 92 SER A N 1
ATOM 715 C CA . SER A 1 92 ? 12.907 9.992 -1.920 1.00 96.88 92 SER A CA 1
ATOM 716 C C . SER A 1 92 ? 11.788 9.595 -0.954 1.00 96.88 92 SER A C 1
ATOM 718 O O . SER A 1 92 ? 11.656 10.198 0.114 1.00 96.88 92 SER A O 1
ATOM 720 N N . PHE A 1 93 ? 10.996 8.575 -1.304 1.00 96.88 93 PHE A N 1
ATOM 721 C CA . PHE A 1 93 ? 9.977 8.023 -0.417 1.00 96.88 93 PHE A CA 1
ATOM 722 C C . PHE A 1 93 ? 10.604 7.430 0.848 1.00 96.88 93 PHE A C 1
ATOM 724 O O . PHE A 1 93 ? 10.166 7.764 1.945 1.00 96.88 93 PHE A O 1
ATOM 731 N N . ASP A 1 94 ? 11.647 6.609 0.717 1.00 95.81 94 ASP A N 1
ATOM 732 C CA . ASP A 1 94 ? 12.299 5.958 1.856 1.00 95.81 94 ASP A CA 1
ATOM 733 C C . ASP A 1 94 ? 12.927 6.964 2.824 1.00 95.81 94 ASP A C 1
ATOM 735 O O . ASP A 1 94 ? 12.849 6.777 4.041 1.00 95.81 94 ASP A O 1
ATOM 739 N N . LYS A 1 95 ? 13.485 8.066 2.310 1.00 96.19 95 LYS A N 1
ATOM 740 C CA . LYS A 1 95 ? 13.962 9.175 3.144 1.00 96.19 95 LYS A CA 1
ATOM 741 C C . LYS A 1 95 ? 12.821 9.795 3.960 1.00 96.19 95 LYS A C 1
ATOM 743 O O . LYS A 1 95 ? 12.910 9.845 5.183 1.00 96.19 95 LYS A O 1
ATOM 748 N N . LYS A 1 96 ? 11.727 10.191 3.299 1.00 96.31 96 LYS A N 1
ATOM 749 C CA . LYS A 1 96 ? 10.549 10.778 3.967 1.00 96.31 96 LYS A CA 1
ATOM 750 C C . LYS A 1 96 ? 9.908 9.816 4.963 1.00 96.31 96 LYS A C 1
ATOM 752 O O . LYS A 1 96 ? 9.422 10.234 6.008 1.00 96.31 96 LYS A O 1
ATOM 757 N N . TYR A 1 97 ? 9.897 8.525 4.640 1.00 95.19 97 TYR A N 1
ATOM 758 C CA . TYR A 1 97 ? 9.383 7.489 5.524 1.00 95.19 97 TYR A CA 1
ATOM 759 C C . TYR A 1 97 ? 10.190 7.422 6.824 1.00 95.19 97 TYR A C 1
ATOM 761 O O . TYR A 1 97 ? 9.598 7.397 7.898 1.00 95.19 97 TYR A O 1
ATOM 769 N N . LYS A 1 98 ? 11.528 7.433 6.745 1.00 94.00 98 LYS A N 1
ATOM 770 C CA . LYS A 1 98 ? 12.404 7.431 7.930 1.00 94.00 98 LYS A CA 1
ATOM 771 C C . LYS A 1 98 ? 12.177 8.663 8.804 1.00 94.00 98 LYS A C 1
ATOM 773 O O . LYS A 1 98 ? 11.915 8.505 9.991 1.00 94.00 98 LYS A O 1
ATOM 778 N N . GLU A 1 99 ? 12.156 9.849 8.198 1.00 94.62 99 GLU A N 1
ATOM 779 C CA . GLU A 1 99 ? 11.865 11.114 8.890 1.00 94.62 99 GLU A CA 1
ATOM 780 C C . GLU A 1 99 ? 10.501 11.065 9.607 1.00 94.62 99 GLU A C 1
ATOM 782 O O . GLU A 1 99 ? 10.373 11.461 10.768 1.00 94.62 99 GLU A O 1
ATOM 787 N N . LEU A 1 100 ? 9.475 10.510 8.946 1.00 91.69 100 LEU A N 1
ATOM 788 C CA . LEU A 1 100 ? 8.156 10.315 9.544 1.00 91.69 100 LEU A CA 1
ATOM 789 C C . LEU A 1 100 ? 8.218 9.384 10.763 1.00 91.69 100 LEU A C 1
ATOM 791 O O . LEU A 1 100 ? 7.637 9.716 11.794 1.00 91.69 100 LEU A O 1
ATOM 795 N N . MET A 1 101 ? 8.907 8.243 10.671 1.00 88.25 101 MET A N 1
ATOM 796 C CA . MET A 1 101 ? 9.022 7.303 11.795 1.00 88.25 101 MET A CA 1
ATOM 797 C C . MET A 1 101 ? 9.791 7.906 12.976 1.00 88.25 101 MET A C 1
ATOM 799 O O . MET A 1 101 ? 9.379 7.745 14.122 1.00 88.25 101 MET A O 1
ATOM 803 N N . GLU A 1 102 ? 10.871 8.639 12.711 1.00 89.75 102 GLU A N 1
ATOM 804 C CA . GLU A 1 102 ? 11.662 9.320 13.742 1.00 89.75 102 GLU A CA 1
ATOM 805 C C . GLU A 1 102 ? 10.827 10.377 14.479 1.00 89.75 102 GLU A C 1
ATOM 807 O O . GLU A 1 102 ? 10.828 10.426 15.710 1.00 89.75 102 GLU A O 1
ATOM 812 N N . SER A 1 103 ? 10.023 11.156 13.748 1.00 86.94 103 SER A N 1
ATOM 813 C CA . SER A 1 103 ? 9.117 12.149 14.343 1.00 86.94 103 SER A CA 1
ATOM 814 C C . SER A 1 103 ? 8.018 11.531 15.219 1.00 86.94 103 SER A C 1
ATOM 816 O O . SER A 1 103 ? 7.535 12.167 16.154 1.00 86.94 103 SER A O 1
ATOM 818 N N . GLN A 1 104 ? 7.621 10.286 14.940 1.00 74.44 104 GLN A N 1
ATOM 819 C CA . GLN A 1 104 ? 6.612 9.556 15.710 1.00 74.44 104 GLN A CA 1
ATOM 820 C C . GLN A 1 104 ? 7.193 8.996 17.015 1.00 74.44 104 GLN A C 1
ATOM 822 O O . GLN A 1 104 ? 6.500 9.001 18.028 1.00 74.44 104 GLN A O 1
ATOM 827 N N . CYS A 1 105 ? 8.466 8.580 17.019 1.00 63.66 105 CYS A N 1
ATOM 828 C CA . CYS A 1 105 ? 9.171 8.137 18.229 1.00 63.66 105 CYS A CA 1
ATOM 829 C C . CYS A 1 105 ? 9.461 9.274 19.223 1.00 63.66 105 CYS A C 1
ATOM 831 O O . CYS A 1 105 ? 9.671 9.006 20.402 1.00 63.66 105 CYS A O 1
ATOM 833 N N . LEU A 1 106 ? 9.479 10.531 18.767 1.00 54.31 106 LEU A N 1
ATOM 834 C CA . LEU A 1 106 ? 9.761 11.709 19.598 1.00 54.31 106 LEU A CA 1
ATOM 835 C C . LEU A 1 106 ? 8.519 12.332 20.247 1.00 54.31 106 LEU A C 1
ATOM 837 O O . LEU A 1 106 ? 8.656 13.316 20.969 1.00 54.31 106 LEU A O 1
ATOM 841 N N . LYS A 1 107 ? 7.316 11.794 20.015 1.00 49.84 107 LYS A N 1
ATOM 842 C CA . LYS A 1 107 ? 6.128 12.245 20.744 1.00 49.84 107 LYS A CA 1
ATOM 843 C C . LYS A 1 107 ? 6.123 11.569 22.119 1.00 49.84 107 LYS A C 1
ATOM 845 O O . LYS A 1 107 ? 5.878 10.361 22.165 1.00 49.84 107 LYS A O 1
ATOM 850 N N . PRO A 1 108 ? 6.376 12.285 23.236 1.00 42.81 108 PRO A N 1
ATOM 851 C CA . PRO A 1 108 ? 5.961 11.770 24.532 1.00 42.81 108 PRO A CA 1
ATOM 852 C C . PRO A 1 108 ? 4.470 11.436 24.447 1.00 42.81 108 PRO A C 1
ATOM 854 O O . PRO A 1 108 ? 3.720 12.083 23.711 1.00 42.81 108 PRO A O 1
ATOM 857 N N . ALA A 1 109 ? 4.057 10.380 25.144 1.00 50.81 109 ALA A N 1
ATOM 858 C CA . ALA A 1 109 ? 2.663 9.984 25.270 1.00 50.81 109 ALA A CA 1
ATOM 859 C C . ALA A 1 109 ? 1.880 11.077 26.021 1.00 50.81 109 ALA A C 1
ATOM 861 O O . ALA A 1 109 ? 1.560 10.942 27.195 1.00 50.81 109 ALA A O 1
ATOM 862 N N . GLU A 1 110 ? 1.619 12.201 25.365 1.00 43.50 110 GLU A N 1
ATOM 863 C CA . GLU A 1 110 ? 0.848 13.301 25.914 1.00 43.50 110 GLU A CA 1
ATOM 864 C C . GLU A 1 110 ? -0.619 13.096 25.542 1.00 43.50 110 GLU A C 1
ATOM 866 O O . GLU A 1 110 ? -1.048 13.353 24.418 1.00 43.50 110 GLU A O 1
ATOM 871 N N . GLY A 1 111 ? -1.384 12.618 26.527 1.00 43.44 111 GLY A N 1
ATOM 872 C CA . GLY A 1 111 ? -2.804 12.934 26.639 1.00 43.44 111 GLY A CA 1
ATOM 873 C C . GLY A 1 111 ? -3.789 11.952 26.007 1.00 43.44 111 GLY A C 1
ATOM 874 O O . GLY A 1 111 ? -4.586 12.347 25.164 1.00 43.44 111 GLY A O 1
ATOM 875 N N . LEU A 1 112 ? -3.844 10.716 26.507 1.00 37.09 112 LEU A N 1
ATOM 876 C CA . LEU A 1 112 ? -5.138 10.064 26.732 1.00 37.09 112 LEU A CA 1
ATOM 877 C C . LEU A 1 112 ? -5.234 9.822 28.239 1.00 37.09 112 LEU A C 1
ATOM 879 O O . LEU A 1 112 ? -4.504 8.991 28.775 1.00 37.09 112 LEU A O 1
ATOM 883 N N . GLN A 1 113 ? -6.063 10.615 28.922 1.00 41.94 113 GLN A N 1
ATOM 884 C CA . GLN A 1 113 ? -6.378 10.427 30.337 1.00 41.94 113 GLN A CA 1
ATOM 885 C C . GLN A 1 113 ? -6.786 8.970 30.569 1.00 41.94 113 GLN A C 1
ATOM 887 O O . GLN A 1 113 ? -7.773 8.488 30.015 1.00 41.94 113 GLN A O 1
ATOM 892 N N . SER A 1 114 ? -5.996 8.289 31.390 1.00 37.84 114 SER A N 1
ATOM 893 C CA . SER A 1 114 ? -6.151 6.906 31.842 1.00 37.84 114 SER A CA 1
ATOM 894 C C . SER A 1 114 ? -7.389 6.666 32.710 1.00 37.84 114 SER A C 1
ATOM 896 O O . SER A 1 114 ? -7.646 5.529 33.094 1.00 37.84 114 SER A O 1
ATOM 898 N N . ASP A 1 115 ? -8.178 7.699 33.002 1.00 43.88 115 ASP A N 1
ATOM 899 C CA . ASP A 1 115 ? -9.070 7.675 34.163 1.00 43.88 115 ASP A CA 1
ATOM 900 C C . ASP A 1 115 ? -10.550 7.438 33.808 1.00 43.88 115 ASP A C 1
ATOM 902 O O . ASP A 1 115 ? -11.371 7.299 34.704 1.00 43.88 115 ASP A O 1
ATOM 906 N N . ALA A 1 116 ? -10.911 7.322 32.521 1.00 40.84 116 ALA A N 1
ATOM 907 C CA . ALA A 1 116 ? -12.301 7.081 32.089 1.00 40.84 116 ALA A CA 1
ATOM 908 C C . ALA A 1 116 ? -12.604 5.632 31.647 1.00 40.84 116 ALA A C 1
ATOM 910 O O . ALA A 1 116 ? -13.759 5.295 31.402 1.00 40.84 116 ALA A O 1
ATOM 911 N N . MET A 1 117 ? -11.591 4.761 31.532 1.00 39.34 117 MET A N 1
ATOM 912 C CA . MET A 1 117 ? -11.785 3.344 31.163 1.00 39.34 117 MET A CA 1
ATOM 913 C C . MET A 1 117 ? -11.785 2.387 32.361 1.00 39.34 117 MET A C 1
ATOM 915 O O . MET A 1 117 ? -12.228 1.250 32.215 1.00 39.34 117 MET A O 1
ATOM 919 N N . VAL A 1 118 ? -11.353 2.839 33.542 1.00 46.94 118 VAL A N 1
ATOM 920 C CA . VAL A 1 118 ? -11.401 2.025 34.769 1.00 46.94 118 VAL A CA 1
ATOM 921 C C . VAL A 1 118 ? -12.855 1.820 35.218 1.00 46.94 118 VAL A C 1
ATOM 923 O O . VAL A 1 118 ? -13.251 0.698 35.509 1.00 46.94 118 VAL A O 1
ATOM 926 N N . GLU A 1 119 ? -13.707 2.846 35.114 1.00 42.22 119 GLU A N 1
ATOM 927 C CA . GLU A 1 119 ? -15.112 2.749 35.548 1.00 42.22 119 GLU A CA 1
ATOM 928 C C . GLU A 1 119 ? -15.987 1.839 34.663 1.00 42.22 119 GLU A C 1
ATOM 930 O O . GLU A 1 119 ? -16.993 1.307 35.131 1.00 42.22 119 GLU A O 1
ATOM 935 N N . GLN A 1 120 ? -15.621 1.607 33.394 1.00 41.97 120 GLN A N 1
ATOM 936 C CA . GLN A 1 120 ? -16.349 0.658 32.536 1.00 41.97 120 GLN A CA 1
ATOM 937 C C . GLN A 1 120 ? -15.867 -0.788 32.698 1.00 41.97 120 GLN A C 1
ATOM 939 O O . GLN A 1 120 ? -16.635 -1.710 32.415 1.00 41.97 120 GLN A O 1
ATOM 944 N N . MET A 1 121 ? -14.631 -0.994 33.165 1.00 37.41 121 MET A N 1
ATOM 945 C CA . MET A 1 121 ? -14.078 -2.329 33.396 1.00 37.41 121 MET A CA 1
ATOM 946 C C . MET A 1 121 ? -14.625 -2.945 34.696 1.00 37.41 121 MET A C 1
ATOM 948 O O . MET A 1 121 ? -14.959 -4.128 34.717 1.00 37.41 121 MET A O 1
ATOM 952 N N . ASP A 1 122 ? -14.884 -2.125 35.720 1.00 44.72 122 ASP A N 1
ATOM 953 C CA . ASP A 1 122 ? -15.446 -2.582 37.003 1.00 44.72 122 ASP A CA 1
ATOM 954 C C . ASP A 1 122 ? -16.908 -3.075 36.903 1.00 44.72 122 ASP A C 1
ATOM 956 O O . ASP A 1 122 ? -17.378 -3.869 37.728 1.00 44.72 122 ASP A O 1
ATOM 960 N N . MET A 1 123 ? -17.648 -2.660 35.867 1.00 41.22 123 MET A N 1
ATOM 961 C CA . MET A 1 123 ? -19.019 -3.134 35.646 1.00 41.22 123 MET A CA 1
ATOM 962 C C . MET A 1 123 ? -19.065 -4.529 35.002 1.00 41.22 123 MET A C 1
ATOM 964 O O . MET A 1 123 ? -20.025 -5.264 35.234 1.00 41.22 123 MET A O 1
ATOM 968 N N . PHE A 1 124 ? -18.041 -4.917 34.232 1.00 37.28 124 PHE A N 1
ATOM 969 C CA . PHE A 1 124 ? -17.978 -6.240 33.598 1.00 37.28 124 PHE A CA 1
ATOM 970 C C . PHE A 1 124 ? -17.502 -7.315 34.592 1.00 37.28 124 PHE A C 1
ATOM 972 O O . PHE A 1 124 ? -18.099 -8.387 34.664 1.00 37.28 124 PHE A O 1
ATOM 979 N N . ASP A 1 125 ? -16.552 -6.978 35.471 1.00 43.81 125 ASP A N 1
ATOM 980 C CA . ASP A 1 125 ? -16.033 -7.888 36.509 1.00 43.81 125 ASP A CA 1
ATOM 981 C C . ASP A 1 125 ? -17.064 -8.225 37.603 1.00 43.81 125 ASP A C 1
ATOM 983 O O . ASP A 1 125 ? -16.973 -9.252 38.285 1.00 43.81 125 ASP A O 1
ATOM 987 N N . THR A 1 126 ? -18.083 -7.378 37.778 1.00 45.09 126 THR A N 1
ATOM 988 C CA . THR A 1 126 ? -19.175 -7.640 38.730 1.00 45.09 126 THR A CA 1
ATOM 989 C C . THR A 1 126 ? -20.196 -8.649 38.176 1.00 45.09 126 THR A C 1
ATOM 991 O O . THR A 1 126 ? -20.925 -9.275 38.950 1.00 45.09 126 THR A O 1
ATOM 994 N N . ILE A 1 127 ? -20.242 -8.846 36.853 1.00 43.84 127 ILE A N 1
ATOM 995 C CA . ILE A 1 127 ? -21.155 -9.797 36.198 1.00 43.84 127 ILE A CA 1
ATOM 996 C C . ILE A 1 127 ? -20.605 -11.231 36.283 1.00 43.84 127 ILE A C 1
ATOM 998 O O . ILE A 1 127 ? -21.383 -12.159 36.513 1.00 43.84 127 ILE A O 1
ATOM 1002 N N . ASP A 1 128 ? -19.283 -11.413 36.220 1.00 46.41 128 ASP A N 1
ATOM 1003 C CA . ASP A 1 128 ? -18.657 -12.745 36.253 1.00 46.41 128 ASP A CA 1
ATOM 1004 C C . ASP A 1 128 ? -18.714 -13.430 37.629 1.00 46.41 128 ASP A C 1
ATOM 1006 O O . ASP A 1 128 ? -18.714 -14.654 37.710 1.00 46.41 128 ASP A O 1
ATOM 1010 N N . LYS A 1 129 ? -18.884 -12.686 38.731 1.00 43.34 129 LYS A N 1
ATOM 1011 C CA . LYS A 1 129 ? -18.975 -13.280 40.083 1.00 43.34 129 LYS A CA 1
ATOM 1012 C C . LYS A 1 129 ? -20.350 -13.849 40.455 1.00 43.34 129 LYS A C 1
ATOM 1014 O O . LYS A 1 129 ? -20.531 -14.294 41.586 1.00 43.34 129 LYS A O 1
ATOM 1019 N N . LYS A 1 130 ? -21.342 -13.810 39.556 1.00 40.72 130 LYS A N 1
ATOM 1020 C CA . LYS A 1 130 ? -22.694 -14.351 39.817 1.00 40.72 130 LYS A CA 1
ATOM 1021 C C . LYS A 1 130 ? -23.063 -15.599 39.014 1.00 40.72 130 LYS A C 1
ATOM 1023 O O . LYS A 1 130 ? -24.145 -16.127 39.243 1.00 40.72 130 LYS A O 1
ATOM 1028 N N . ASN A 1 131 ? -22.187 -16.093 38.139 1.00 39.19 131 ASN A N 1
ATOM 1029 C CA . ASN A 1 131 ? -22.462 -17.264 37.298 1.00 39.19 131 ASN A CA 1
ATOM 1030 C C . ASN A 1 131 ? -21.503 -18.438 37.565 1.00 39.19 131 ASN A C 1
ATOM 1032 O O . ASN A 1 131 ? -21.174 -19.183 36.650 1.00 39.19 131 ASN A O 1
ATOM 1036 N N . ASP A 1 132 ? -21.107 -18.638 38.824 1.00 40.16 132 ASP A N 1
ATOM 1037 C CA . ASP A 1 132 ? -20.279 -19.776 39.265 1.00 40.16 132 ASP A CA 1
ATOM 1038 C C . ASP A 1 132 ? -21.060 -21.101 39.437 1.00 40.16 132 ASP A C 1
ATOM 1040 O O . ASP A 1 132 ? -20.562 -22.045 40.035 1.00 40.16 132 ASP A O 1
ATOM 1044 N N . ASP A 1 133 ? -22.266 -21.219 38.873 1.00 48.00 133 ASP A N 1
ATOM 1045 C CA . ASP A 1 133 ? -23.037 -22.468 38.867 1.00 48.00 133 ASP A CA 1
ATOM 1046 C C . ASP A 1 133 ? -23.654 -22.714 37.481 1.00 48.00 133 ASP A C 1
ATOM 1048 O O . ASP A 1 133 ? -24.812 -22.359 37.239 1.00 48.00 133 ASP A O 1
ATOM 1052 N N . LYS A 1 134 ? -22.864 -23.298 36.562 1.00 38.00 134 LYS A N 1
ATOM 1053 C CA . LYS A 1 134 ? -23.259 -24.312 35.547 1.00 38.00 134 LYS A CA 1
ATOM 1054 C C . LYS A 1 134 ? -22.148 -24.535 34.508 1.00 38.00 134 LYS A C 1
ATOM 1056 O O . LYS A 1 134 ? -22.134 -23.934 33.436 1.00 38.00 134 LYS A O 1
ATOM 1061 N N . ASN A 1 135 ? -21.248 -25.463 34.825 1.00 40.09 135 ASN A N 1
ATOM 1062 C CA . ASN A 1 135 ? -20.458 -26.205 33.841 1.00 40.09 135 ASN A CA 1
ATOM 1063 C C . ASN A 1 135 ? -21.399 -27.101 33.026 1.00 40.09 135 ASN A C 1
ATOM 1065 O O . ASN A 1 135 ? -21.908 -28.060 33.599 1.00 40.09 135 ASN A O 1
ATOM 1069 N N . ASP A 1 136 ? -21.625 -26.810 31.738 1.00 38.44 136 ASP A N 1
ATOM 1070 C CA . ASP A 1 136 ? -22.235 -27.793 30.819 1.00 38.44 136 ASP A CA 1
ATOM 1071 C C . ASP A 1 136 ? -22.065 -27.480 29.313 1.00 38.44 136 ASP A C 1
ATOM 1073 O O . ASP A 1 136 ? -22.997 -27.642 28.535 1.00 38.44 136 ASP A O 1
ATOM 1077 N N . TYR A 1 137 ? -20.900 -26.989 28.862 1.00 32.31 137 TYR A N 1
ATOM 1078 C CA . TYR A 1 137 ? -20.632 -26.801 27.418 1.00 32.31 137 TYR A CA 1
ATOM 1079 C C . TYR A 1 137 ? -19.144 -26.954 27.051 1.00 32.31 137 TYR A C 1
ATOM 1081 O O . TYR A 1 137 ? -18.570 -26.091 26.392 1.00 32.31 137 TYR A O 1
ATOM 1089 N N . ILE A 1 138 ? -18.493 -28.045 27.468 1.00 36.06 138 ILE A N 1
ATOM 1090 C CA . ILE A 1 138 ? -17.195 -28.457 26.897 1.00 36.06 138 ILE A CA 1
ATOM 1091 C C . ILE A 1 138 ? -17.155 -29.981 26.744 1.00 36.06 138 ILE A C 1
ATOM 1093 O O . ILE A 1 138 ? -16.340 -30.648 27.357 1.00 36.06 138 ILE A O 1
ATOM 1097 N N . GLU A 1 139 ? -18.026 -30.532 25.905 1.00 35.06 139 GLU A N 1
ATOM 1098 C CA . GLU A 1 139 ? -17.801 -31.809 25.217 1.00 35.06 139 GLU A CA 1
ATOM 1099 C C . GLU A 1 139 ? -18.445 -31.664 23.828 1.00 35.06 139 GLU A C 1
ATOM 1101 O O . GLU A 1 139 ? -19.562 -31.159 23.749 1.00 35.06 139 GLU A O 1
ATOM 1106 N N . ASN A 1 140 ? -17.719 -32.019 22.753 1.00 33.66 140 ASN A N 1
ATOM 1107 C CA . ASN A 1 140 ? -18.135 -32.128 21.326 1.00 33.66 140 ASN A CA 1
ATOM 1108 C C . ASN A 1 140 ? -17.270 -31.389 20.278 1.00 33.66 140 ASN A C 1
ATOM 1110 O O . ASN A 1 140 ? -17.752 -31.103 19.185 1.00 33.66 140 ASN A O 1
ATOM 1114 N N . TYR A 1 141 ? -15.981 -31.130 20.529 1.00 32.75 141 TYR A N 1
ATOM 1115 C CA . TYR A 1 141 ? -15.060 -30.660 19.470 1.00 32.75 141 TYR A CA 1
ATOM 1116 C C . TYR A 1 141 ? -13.815 -31.537 19.249 1.00 32.75 141 TYR A C 1
ATOM 1118 O O . TYR A 1 141 ? -12.867 -31.090 18.608 1.00 32.75 141 TYR A O 1
ATOM 1126 N N . GLU A 1 142 ? -13.830 -32.798 19.694 1.00 31.03 142 GLU A N 1
ATOM 1127 C CA . GLU A 1 142 ? -12.729 -33.749 19.446 1.00 31.03 142 GLU A CA 1
ATOM 1128 C C . GLU A 1 142 ? -13.060 -34.903 18.479 1.00 31.03 142 GLU A C 1
ATOM 1130 O O . GLU A 1 142 ? -12.244 -35.800 18.315 1.00 31.03 142 GLU A O 1
ATOM 1135 N N . GLU A 1 143 ? -14.183 -34.871 17.750 1.00 36.06 143 GLU A N 1
ATOM 1136 C CA . GLU A 1 143 ? -14.575 -35.994 16.870 1.00 36.06 143 GLU A CA 1
ATOM 1137 C C . GLU A 1 143 ? -1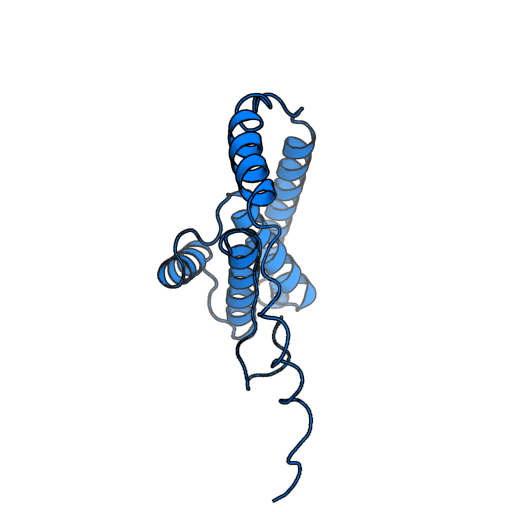4.477 -35.726 15.350 1.00 36.06 143 GLU A C 1
ATOM 1139 O O . GLU A 1 143 ? -15.084 -36.434 14.557 1.00 36.06 143 GLU A O 1
ATOM 1144 N N . PHE A 1 144 ? -13.711 -34.724 14.891 1.00 31.97 144 PHE A N 1
ATOM 1145 C CA . PHE A 1 144 ? -13.637 -34.401 13.446 1.00 31.97 144 PHE A CA 1
ATOM 1146 C C . PHE A 1 144 ? -12.234 -34.411 12.822 1.00 31.97 144 PHE A C 1
ATOM 1148 O O . PHE A 1 144 ? -12.020 -33.855 11.742 1.00 31.97 144 PHE A O 1
ATOM 1155 N N . ILE A 1 145 ? -11.257 -35.041 13.476 1.00 35.00 145 ILE A N 1
ATOM 1156 C CA . ILE A 1 145 ? -9.914 -35.221 12.915 1.00 35.00 145 ILE A CA 1
ATOM 1157 C C . ILE A 1 145 ? -9.606 -36.721 12.891 1.00 35.00 145 ILE A C 1
ATOM 1159 O O . ILE A 1 145 ? -9.495 -37.330 13.945 1.00 35.00 145 ILE A O 1
ATOM 1163 N N . TYR A 1 146 ? -9.433 -37.252 11.674 1.00 40.06 146 TYR A N 1
ATOM 1164 C CA . TYR A 1 146 ? -9.225 -38.652 11.255 1.00 40.06 146 TYR A CA 1
ATOM 1165 C C . TYR A 1 146 ? -10.482 -39.438 10.874 1.00 40.06 146 TYR A C 1
ATOM 1167 O O . TYR A 1 146 ? -11.026 -40.167 11.692 1.00 40.06 146 TYR A O 1
ATOM 1175 N N . SER A 1 147 ? -10.865 -39.364 9.594 1.00 34.97 147 SER A N 1
ATOM 1176 C CA . SER A 1 147 ? -11.325 -40.494 8.763 1.00 34.97 147 SER A CA 1
ATOM 1177 C C . SER A 1 147 ? -11.386 -40.045 7.294 1.00 34.97 147 SER A C 1
ATOM 1179 O O . SER A 1 147 ? -11.744 -38.902 7.023 1.00 34.97 147 SER A O 1
ATOM 1181 N N . ASP A 1 148 ? -11.040 -40.960 6.391 1.00 35.38 148 ASP A N 1
ATOM 1182 C CA . ASP A 1 148 ? -11.207 -40.932 4.928 1.00 35.38 148 ASP A CA 1
ATOM 1183 C C . ASP A 1 148 ? -10.079 -40.329 4.068 1.00 35.38 148 ASP A C 1
ATOM 1185 O O . ASP A 1 148 ? -10.246 -39.374 3.307 1.00 35.38 148 ASP A O 1
ATOM 1189 N N . ASP A 1 149 ? -8.924 -41.002 4.141 1.00 44.91 149 ASP A N 1
ATOM 1190 C CA . ASP A 1 149 ? -8.239 -41.506 2.943 1.00 44.91 149 ASP A CA 1
ATOM 1191 C C . ASP A 1 149 ? -8.957 -42.792 2.476 1.00 44.91 149 ASP A C 1
ATOM 1193 O O . ASP A 1 149 ? -8.790 -43.821 3.125 1.00 44.91 149 ASP A O 1
ATOM 1197 N N . SER A 1 150 ? -9.718 -42.752 1.375 1.00 44.09 150 SER A N 1
ATOM 1198 C CA . SER A 1 150 ? -9.841 -43.845 0.384 1.00 44.09 150 SER A CA 1
ATOM 1199 C C . SER A 1 150 ? -10.906 -43.544 -0.680 1.00 44.09 150 SER A C 1
ATOM 1201 O O . SER A 1 150 ? -12.047 -43.244 -0.332 1.00 44.09 150 SER A O 1
ATOM 1203 N N . ASP A 1 151 ? -10.476 -43.728 -1.935 1.00 41.09 151 ASP A N 1
ATOM 1204 C CA . ASP A 1 151 ? -11.191 -43.850 -3.226 1.00 41.09 151 ASP A CA 1
ATOM 1205 C C . ASP A 1 151 ? -11.082 -42.666 -4.207 1.00 41.09 151 ASP A C 1
ATOM 1207 O O . ASP A 1 151 ? -11.737 -41.613 -4.032 1.00 41.09 151 ASP A O 1
#

Organism: Loa loa (NCBI:txid7209)

Secondary structure (DSSP, 8-state):
---S-SSSPPP---SSSSSHHHHHHHHHHHHHHHHTTPPP-HHHHHHHHHHHSTT-S-SHHHHHHHHHHHHHHHHHTTGGGS-GGGHHHHHHHHH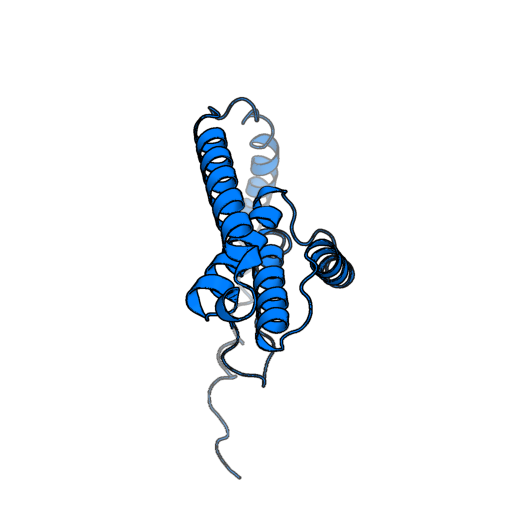HHHHHHHHHHT-------TTSSHHHHHHHHHHHTT--S------SSSSSSS-----

pLDDT: mean 76.94, std 24.89, range [31.03, 98.25]

Sequence (151 aa):
MIRRSRKRPTVIHCSAGVGRTGTIMAIEMGLEQLLHSVPLNMVKLCKELRNMRAYSVQTDLQYVYIAKCLLAYAWCCGVFIDAPNLIPKSDSFDKKYKELMESQCLKPAEGLQSDAMVEQMDMFDTIDKKNDDKNDYIENYEEFIYSDDSD

Foldseek 3Di:
DPDPDPPDDDDDADPVCAAVVLLVVLLVVQVVCLVVVHDDDLVVSSVVSCVVPNCHHPDPLSSLVSVLSSLVVCVVVVVCVVPVVCVVVSVVSVVVNVVVVVVVVPDDPPDDPPPVVVVVVVVVVVVVVPPPPDDDPPDDDPPPPDDDDDD